Protein AF-A0A0C2MYJ9-F1 (afdb_monomer_lite)

Structure (mmCIF, N/CA/C/O backbone):
data_AF-A0A0C2MYJ9-F1
#
_entry.id   AF-A0A0C2MYJ9-F1
#
loop_
_atom_site.group_PDB
_atom_site.id
_atom_site.type_symbol
_atom_site.label_atom_id
_atom_site.label_alt_id
_atom_site.label_comp_id
_atom_site.label_asym_id
_atom_site.label_entity_id
_atom_site.label_seq_id
_atom_site.pdbx_PDB_ins_code
_atom_site.Cartn_x
_atom_site.Cartn_y
_atom_site.Cartn_z
_atom_site.occupancy
_atom_site.B_iso_or_equiv
_atom_site.auth_seq_id
_atom_site.auth_comp_id
_atom_site.auth_asym_id
_atom_site.auth_atom_id
_atom_site.pdbx_PDB_model_num
ATOM 1 N N . MET A 1 1 ? -8.156 11.433 -9.210 1.00 85.62 1 MET A N 1
ATOM 2 C CA . MET A 1 1 ? -8.409 10.203 -9.993 1.00 85.62 1 MET A CA 1
ATOM 3 C C . MET A 1 1 ? -7.765 9.042 -9.249 1.00 85.62 1 MET A C 1
ATOM 5 O O . MET A 1 1 ? -6.738 9.281 -8.629 1.00 85.62 1 MET A O 1
ATOM 9 N N . PHE A 1 2 ? -8.357 7.845 -9.262 1.00 91.56 2 PHE A N 1
ATOM 10 C CA . PHE A 1 2 ? -7.813 6.674 -8.562 1.00 91.56 2 PHE A CA 1
ATOM 11 C C . PHE A 1 2 ? -7.273 5.643 -9.556 1.00 91.56 2 PHE A C 1
ATOM 13 O O . PHE A 1 2 ? -7.984 5.262 -10.485 1.00 91.56 2 PHE A O 1
ATOM 20 N N . HIS A 1 3 ? -6.051 5.157 -9.329 1.00 94.00 3 HIS A N 1
ATOM 21 C CA . HIS A 1 3 ? -5.527 3.968 -9.999 1.00 94.00 3 HIS A CA 1
ATOM 22 C C . HIS A 1 3 ? -5.928 2.727 -9.196 1.00 94.00 3 HIS A C 1
ATOM 24 O O . HIS A 1 3 ? -5.316 2.397 -8.182 1.00 94.00 3 HIS A O 1
ATOM 30 N N . VAL A 1 4 ? -6.989 2.046 -9.627 1.00 93.75 4 VAL A N 1
ATOM 31 C CA . VAL A 1 4 ? -7.497 0.852 -8.939 1.00 93.75 4 VAL A CA 1
ATOM 32 C C . VAL A 1 4 ? -6.817 -0.386 -9.515 1.00 93.75 4 VAL A C 1
ATOM 34 O O . VAL A 1 4 ? -7.062 -0.752 -10.661 1.00 93.75 4 VAL A O 1
ATOM 37 N N . SER A 1 5 ? -5.966 -1.039 -8.722 1.00 91.56 5 SER A N 1
ATOM 38 C CA . SER A 1 5 ? -5.128 -2.166 -9.162 1.00 91.56 5 SER A CA 1
ATOM 39 C C . SER A 1 5 ? -5.903 -3.310 -9.819 1.00 91.56 5 SER A C 1
ATOM 41 O O . SER A 1 5 ? -5.427 -3.880 -10.799 1.00 91.56 5 SER A O 1
ATOM 43 N N . THR A 1 6 ? -7.097 -3.620 -9.313 1.00 91.81 6 THR A N 1
ATOM 44 C CA . THR A 1 6 ? -7.974 -4.688 -9.819 1.00 91.81 6 THR A CA 1
ATOM 45 C C . THR A 1 6 ? -8.669 -4.336 -11.132 1.00 91.81 6 THR A C 1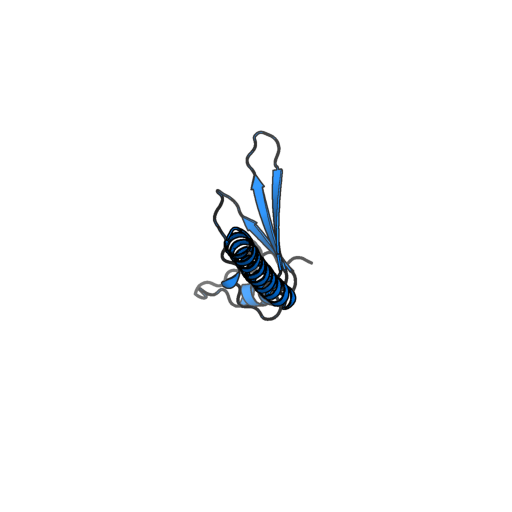
ATOM 47 O O . THR A 1 6 ? -9.073 -5.242 -11.854 1.00 91.81 6 THR A O 1
ATOM 50 N N . LEU A 1 7 ? -8.780 -3.046 -11.465 1.00 92.69 7 LEU A N 1
ATOM 51 C CA . LEU A 1 7 ? -9.363 -2.567 -12.722 1.00 92.69 7 LEU A CA 1
ATOM 52 C C . LEU A 1 7 ? -8.308 -2.330 -13.809 1.00 92.69 7 LEU A C 1
ATOM 54 O O . LEU A 1 7 ? -8.657 -2.127 -14.970 1.00 92.69 7 LEU A O 1
ATOM 58 N N . LEU A 1 8 ? -7.020 -2.343 -13.453 1.00 90.31 8 LEU A N 1
ATOM 59 C CA . LEU A 1 8 ? -5.942 -2.249 -14.431 1.00 90.31 8 LEU A CA 1
ATOM 60 C C . LEU A 1 8 ? -5.795 -3.581 -15.189 1.00 90.31 8 LEU A C 1
ATOM 62 O O . LEU A 1 8 ? -5.962 -4.644 -14.585 1.00 90.31 8 LEU A O 1
ATOM 66 N N . PRO A 1 9 ? -5.429 -3.565 -16.482 1.00 91.19 9 PRO A N 1
ATOM 67 C CA . PRO A 1 9 ? -5.238 -4.785 -17.264 1.00 91.19 9 PRO A CA 1
ATOM 68 C C . PRO A 1 9 ? -4.264 -5.759 -16.593 1.00 91.19 9 PRO A C 1
ATOM 70 O O . PRO A 1 9 ? -3.262 -5.334 -16.011 1.00 91.19 9 PRO A O 1
ATOM 73 N N . TYR A 1 10 ? -4.590 -7.052 -16.627 1.00 92.00 10 TYR A N 1
ATOM 74 C CA . TYR A 1 10 ? -3.684 -8.121 -16.205 1.00 92.00 10 TYR A CA 1
ATOM 75 C C . TYR A 1 10 ? -2.871 -8.582 -17.410 1.00 92.00 10 TYR A C 1
ATOM 77 O O . TYR A 1 10 ? -3.440 -8.845 -18.466 1.00 92.00 10 TYR A O 1
ATOM 85 N N . GLU A 1 11 ? -1.557 -8.683 -17.250 1.00 91.44 11 GLU A N 1
ATOM 86 C CA . GLU A 1 11 ? -0.668 -9.180 -18.301 1.00 91.44 11 GLU A CA 1
ATOM 87 C C . GLU A 1 11 ? -0.235 -10.616 -17.977 1.00 91.44 11 GLU A C 1
ATOM 89 O O . GLU A 1 11 ? 0.533 -10.850 -17.038 1.00 91.44 11 GLU A O 1
ATOM 94 N N . GLU A 1 12 ? -0.748 -11.589 -18.731 1.00 88.81 12 GLU A N 1
ATOM 95 C CA . GLU A 1 12 ? -0.337 -12.991 -18.613 1.00 88.81 12 GLU A CA 1
ATOM 96 C C . GLU A 1 12 ? 1.145 -13.143 -19.001 1.00 88.81 12 GLU A C 1
ATOM 98 O O . GLU A 1 12 ? 1.607 -12.573 -19.985 1.00 88.81 12 GLU A O 1
ATOM 103 N N . GLY A 1 13 ? 1.922 -13.875 -18.197 1.00 87.19 13 GLY A N 1
ATOM 104 C CA . GLY A 1 13 ? 3.374 -14.020 -18.392 1.00 87.19 13 GLY A CA 1
ATOM 105 C C . GLY A 1 13 ? 4.234 -12.919 -17.753 1.00 87.19 13 GLY A C 1
ATOM 106 O O . GLY A 1 13 ? 5.458 -13.029 -17.750 1.00 87.19 13 GLY A O 1
ATOM 107 N N . SER A 1 14 ? 3.618 -11.901 -17.141 1.00 87.56 14 SER A N 1
ATOM 108 C CA . SER A 1 14 ? 4.301 -10.825 -16.408 1.00 87.56 14 SER A CA 1
ATOM 109 C C . SER A 1 14 ? 4.084 -10.994 -14.896 1.00 87.56 14 SER A C 1
ATOM 111 O O . SER A 1 14 ? 3.189 -10.368 -14.323 1.00 87.56 14 SER A O 1
ATOM 113 N N . PRO A 1 15 ? 4.870 -11.834 -14.189 1.00 86.12 15 PRO A N 1
ATOM 114 C CA . PRO A 1 15 ? 4.655 -12.092 -12.758 1.00 86.12 15 PRO A CA 1
ATOM 115 C C . PRO A 1 15 ? 4.750 -10.816 -11.907 1.00 86.12 15 PRO A C 1
ATOM 117 O O . PRO A 1 15 ? 4.079 -10.682 -10.890 1.00 86.12 15 PRO A O 1
ATOM 120 N N . VAL A 1 16 ? 5.551 -9.848 -12.354 1.00 84.56 16 VAL A N 1
ATOM 121 C CA . VAL A 1 16 ? 5.764 -8.560 -11.682 1.00 84.56 16 VAL A CA 1
ATOM 122 C C . VAL A 1 16 ? 4.735 -7.482 -12.055 1.00 84.56 16 VAL A C 1
ATOM 124 O O . VAL A 1 16 ? 4.757 -6.411 -11.449 1.00 84.56 16 VAL A O 1
ATOM 127 N N . GLN A 1 17 ? 3.849 -7.735 -13.031 1.00 89.75 17 GLN A N 1
ATOM 128 C CA . GLN A 1 17 ? 2.781 -6.822 -13.476 1.00 89.75 17 GLN A CA 1
ATOM 129 C C . GLN A 1 17 ? 3.270 -5.374 -13.677 1.00 89.75 17 GLN A C 1
ATOM 131 O O . GLN A 1 17 ? 2.734 -4.422 -13.096 1.00 89.75 17 GLN A O 1
ATOM 136 N N . VAL A 1 18 ? 4.318 -5.199 -14.494 1.00 87.31 18 VAL A N 1
ATOM 137 C CA . VAL A 1 18 ? 5.044 -3.920 -14.642 1.00 87.31 18 VAL A CA 1
ATOM 138 C C . VAL A 1 18 ? 4.116 -2.765 -15.012 1.00 87.31 18 VAL A C 1
ATOM 140 O O . VAL A 1 18 ? 4.258 -1.678 -14.455 1.00 87.31 18 VAL A O 1
ATOM 143 N N . ALA A 1 19 ? 3.139 -2.986 -15.897 1.00 85.88 19 ALA A N 1
ATOM 144 C CA . ALA A 1 19 ? 2.178 -1.956 -16.289 1.00 85.88 19 ALA A CA 1
ATOM 145 C C . ALA A 1 19 ? 1.367 -1.440 -15.088 1.00 85.88 19 ALA A C 1
ATOM 147 O O . ALA A 1 19 ? 1.298 -0.233 -14.855 1.00 85.88 19 ALA A O 1
ATOM 148 N N . ARG A 1 20 ? 0.835 -2.343 -14.252 1.00 91.19 20 ARG A N 1
ATOM 149 C CA . ARG A 1 20 ? 0.099 -1.975 -13.030 1.00 91.19 20 ARG A CA 1
ATOM 150 C C . ARG A 1 20 ? 0.993 -1.239 -12.040 1.00 91.19 20 ARG A C 1
ATOM 152 O O . ARG A 1 20 ? 0.617 -0.186 -11.524 1.00 91.19 20 ARG A O 1
ATOM 159 N N . LYS A 1 21 ? 2.204 -1.766 -11.827 1.00 88.88 21 LYS A N 1
ATOM 160 C CA . LYS A 1 21 ? 3.203 -1.156 -10.946 1.00 88.88 21 LYS A CA 1
ATOM 161 C C . LYS A 1 21 ? 3.634 0.224 -11.442 1.00 88.88 21 LYS A C 1
ATOM 163 O O . LYS A 1 21 ? 3.879 1.095 -10.621 1.00 88.88 21 LYS A O 1
ATOM 168 N N . ARG A 1 22 ? 3.687 0.462 -12.754 1.00 89.38 22 ARG A N 1
ATOM 169 C CA . ARG A 1 22 ? 4.018 1.774 -13.329 1.00 89.38 22 ARG A CA 1
ATOM 170 C C . ARG A 1 22 ? 2.958 2.825 -13.011 1.00 89.38 22 ARG A C 1
ATOM 172 O O . ARG A 1 22 ? 3.319 3.969 -12.765 1.00 89.38 22 ARG A O 1
ATOM 179 N N . HIS A 1 23 ? 1.678 2.465 -13.023 1.00 88.75 23 HIS A N 1
ATOM 180 C CA . HIS A 1 23 ? 0.616 3.408 -12.669 1.00 88.75 23 HIS A CA 1
ATOM 181 C C . HIS A 1 23 ? 0.608 3.689 -11.162 1.00 88.75 23 HIS A C 1
ATOM 183 O O . HIS A 1 23 ? 0.816 4.823 -10.754 1.00 88.75 23 HIS A O 1
ATOM 189 N N . ILE A 1 24 ? 0.477 2.645 -10.341 1.00 91.31 24 ILE A N 1
ATOM 190 C CA . ILE A 1 24 ? 0.333 2.776 -8.879 1.00 91.31 24 ILE A CA 1
ATOM 191 C C . ILE A 1 24 ? 1.640 3.225 -8.220 1.00 91.31 24 ILE A C 1
ATOM 193 O O . ILE A 1 24 ? 1.654 4.042 -7.307 1.00 91.31 24 ILE A O 1
ATOM 197 N N . GLY A 1 25 ? 2.767 2.695 -8.687 1.00 87.88 25 GLY A N 1
ATOM 198 C CA . GLY A 1 25 ? 4.085 3.012 -8.153 1.00 87.88 25 GLY A CA 1
ATOM 199 C C . GLY A 1 25 ? 4.512 4.448 -8.429 1.00 87.88 25 GLY A C 1
ATOM 200 O O . GLY A 1 25 ? 5.426 4.915 -7.768 1.00 87.88 25 GLY A O 1
ATOM 201 N N . ASN A 1 26 ? 3.874 5.167 -9.350 1.00 90.69 26 ASN A N 1
ATOM 202 C CA . ASN A 1 26 ? 4.140 6.591 -9.561 1.00 90.69 26 ASN A CA 1
ATOM 203 C C . ASN A 1 26 ? 3.206 7.502 -8.748 1.00 90.69 26 ASN A C 1
ATOM 205 O O . ASN A 1 26 ? 3.349 8.722 -8.816 1.00 90.69 26 ASN A O 1
ATOM 209 N N . ASP A 1 27 ? 2.290 6.937 -7.959 1.00 91.25 27 ASP A N 1
ATOM 210 C CA . ASP A 1 27 ? 1.436 7.711 -7.065 1.00 91.25 27 ASP A CA 1
ATOM 211 C C . ASP A 1 27 ? 2.182 8.098 -5.783 1.00 91.25 27 ASP A C 1
ATOM 213 O O . ASP A 1 27 ? 2.955 7.321 -5.226 1.00 91.25 27 ASP A O 1
ATOM 217 N N . THR A 1 28 ? 1.912 9.297 -5.263 1.00 90.81 28 THR A N 1
ATOM 218 C CA . THR A 1 28 ? 2.477 9.753 -3.979 1.00 90.81 28 THR A CA 1
ATOM 219 C C . THR A 1 28 ? 1.773 9.121 -2.778 1.00 90.81 28 THR A C 1
ATOM 221 O O . THR A 1 28 ? 2.401 8.853 -1.747 1.00 90.81 28 THR A O 1
ATOM 224 N N . VAL A 1 29 ? 0.462 8.896 -2.908 1.00 91.62 29 VAL A N 1
ATOM 225 C CA . VAL A 1 29 ? -0.412 8.340 -1.872 1.00 91.62 29 VAL A CA 1
ATOM 226 C C . VAL A 1 29 ? -1.034 7.056 -2.399 1.00 91.62 29 VAL A C 1
ATOM 228 O O . VAL A 1 29 ? -1.639 7.057 -3.468 1.00 91.62 29 VAL A O 1
ATOM 231 N N . THR A 1 30 ? -0.919 5.969 -1.645 1.00 92.88 30 THR A N 1
ATOM 232 C CA . THR A 1 30 ? -1.489 4.669 -2.007 1.00 92.88 30 THR A CA 1
ATOM 233 C C . THR A 1 30 ? -2.399 4.170 -0.893 1.00 92.88 30 THR A C 1
ATOM 235 O O . THR A 1 30 ? -2.019 4.158 0.276 1.00 92.88 30 THR A O 1
ATOM 238 N N . ILE A 1 31 ? -3.612 3.755 -1.252 1.00 93.69 31 ILE A N 1
ATOM 239 C CA . ILE A 1 31 ? -4.558 3.134 -0.323 1.00 93.69 31 ILE A CA 1
ATOM 240 C C . ILE A 1 31 ? -4.455 1.622 -0.499 1.00 93.69 31 ILE A C 1
ATOM 242 O O . ILE A 1 31 ? -4.546 1.122 -1.619 1.00 93.69 31 ILE A O 1
ATOM 246 N N . ILE A 1 32 ? -4.266 0.903 0.602 1.00 92.38 32 ILE A N 1
ATOM 247 C CA . ILE A 1 32 ? -4.227 -0.556 0.621 1.00 92.38 32 ILE A CA 1
ATOM 248 C C . ILE A 1 32 ? -5.463 -1.036 1.368 1.00 92.38 32 ILE A C 1
ATOM 250 O O . ILE A 1 32 ? -5.622 -0.758 2.555 1.00 92.38 32 ILE A O 1
ATOM 254 N N . PHE A 1 33 ? -6.331 -1.754 0.663 1.00 93.56 33 PHE A N 1
ATOM 255 C CA . PHE A 1 33 ? -7.517 -2.362 1.246 1.00 93.56 33 PHE A CA 1
ATOM 256 C C . PHE A 1 33 ? -7.216 -3.810 1.637 1.00 93.56 33 PHE A C 1
ATOM 258 O O . PHE A 1 33 ? -6.806 -4.600 0.789 1.00 93.56 33 PHE A O 1
ATOM 265 N N . GLN A 1 34 ? -7.387 -4.140 2.917 1.00 90.44 34 GLN A N 1
ATOM 266 C CA . GLN A 1 34 ? -7.172 -5.486 3.443 1.00 90.44 34 GLN A CA 1
ATOM 267 C C . GLN A 1 34 ? -8.519 -6.140 3.761 1.00 90.44 34 GLN A C 1
ATOM 269 O O . GLN A 1 34 ? -9.232 -5.711 4.673 1.00 90.44 34 GLN A O 1
ATOM 274 N N . GLU A 1 35 ? -8.835 -7.195 3.015 1.00 85.31 35 GLU A N 1
ATOM 275 C CA . GLU A 1 35 ? -9.947 -8.103 3.291 1.00 85.31 35 GLU A CA 1
ATOM 276 C C . GLU A 1 35 ? -9.411 -9.307 4.074 1.00 85.31 35 GLU A C 1
ATOM 278 O O . GLU A 1 35 ? -8.491 -9.979 3.613 1.00 85.31 35 GLU A O 1
ATOM 283 N N . GLY A 1 36 ? -9.956 -9.568 5.266 1.00 81.06 36 GLY A N 1
ATOM 284 C CA . GLY A 1 36 ? -9.583 -10.725 6.089 1.00 81.06 36 GLY A CA 1
ATOM 285 C C . GLY A 1 36 ? -8.959 -10.386 7.454 1.00 81.06 36 GLY A C 1
ATOM 286 O O . GLY A 1 36 ? -9.028 -9.237 7.905 1.00 81.06 36 GLY A O 1
ATOM 287 N N . PRO A 1 37 ? -8.397 -11.394 8.154 1.00 74.75 37 PRO A N 1
ATOM 288 C CA . PRO A 1 37 ? -7.848 -11.238 9.501 1.00 74.75 37 PRO A CA 1
ATOM 289 C C . PRO A 1 37 ? -6.639 -10.291 9.536 1.00 74.75 37 PRO A C 1
ATOM 291 O O . PRO A 1 37 ? -6.036 -9.972 8.511 1.00 74.75 37 PRO A O 1
ATOM 294 N N . PHE A 1 38 ? -6.282 -9.827 10.740 1.00 76.88 38 PHE A N 1
ATOM 295 C CA . PHE A 1 38 ? -5.131 -8.945 10.945 1.00 76.88 38 PHE A CA 1
ATOM 296 C C . PHE A 1 38 ? -3.837 -9.640 10.504 1.00 76.88 38 PHE A C 1
ATOM 298 O O . PHE A 1 38 ? -3.231 -10.392 11.263 1.00 76.88 38 PHE A O 1
ATOM 305 N N . GLU A 1 39 ? -3.383 -9.337 9.294 1.00 80.00 39 GLU A N 1
ATOM 306 C CA . GLU A 1 39 ? -2.032 -9.653 8.839 1.00 80.00 39 GLU A CA 1
ATOM 307 C C . GLU A 1 39 ? -1.222 -8.368 8.710 1.00 80.00 39 GLU A C 1
ATOM 309 O O . GLU A 1 39 ? -1.710 -7.349 8.208 1.00 80.00 39 GLU A O 1
ATOM 314 N N . LYS A 1 40 ? 0.023 -8.407 9.193 1.00 77.62 40 LYS A N 1
ATOM 315 C CA . LYS A 1 40 ? 0.950 -7.285 9.052 1.00 77.62 40 LYS A CA 1
ATOM 316 C C . LYS A 1 40 ? 1.380 -7.197 7.595 1.00 77.62 40 LYS A C 1
ATOM 318 O O . LYS A 1 40 ? 2.078 -8.076 7.102 1.00 77.62 40 LYS A O 1
ATOM 323 N N . ILE A 1 41 ? 0.993 -6.115 6.933 1.00 81.62 41 ILE A N 1
ATOM 324 C CA . ILE A 1 41 ? 1.478 -5.807 5.592 1.00 81.62 41 ILE A CA 1
ATOM 325 C C . ILE A 1 41 ? 2.858 -5.171 5.717 1.00 81.62 41 ILE A C 1
ATOM 327 O O . ILE A 1 41 ? 3.023 -4.131 6.360 1.00 81.62 41 ILE A O 1
ATOM 331 N N . ASP A 1 42 ? 3.849 -5.805 5.098 1.00 83.19 42 ASP A N 1
ATOM 332 C CA . ASP A 1 42 ? 5.185 -5.242 4.988 1.00 83.19 42 ASP A CA 1
ATOM 333 C C . ASP A 1 42 ? 5.221 -4.196 3.870 1.00 83.19 42 ASP A C 1
ATOM 335 O O . ASP A 1 42 ? 5.326 -4.505 2.679 1.00 83.19 42 ASP A O 1
ATOM 339 N N . VAL A 1 43 ? 5.130 -2.929 4.270 1.00 81.06 43 VAL A N 1
ATOM 340 C CA . VAL A 1 43 ? 5.135 -1.797 3.338 1.00 81.06 43 VAL A CA 1
ATOM 341 C C . VAL A 1 43 ? 6.522 -1.570 2.717 1.00 81.06 43 VAL A C 1
ATOM 343 O O . VAL A 1 43 ? 6.630 -0.910 1.687 1.00 81.06 43 VAL A O 1
ATOM 346 N N . SER A 1 44 ? 7.590 -2.164 3.264 1.00 78.50 44 SER A N 1
ATOM 347 C CA . SER A 1 44 ? 8.934 -2.054 2.678 1.00 78.50 44 SER A CA 1
ATOM 348 C C . SER A 1 44 ? 9.056 -2.753 1.317 1.00 78.50 44 SER A C 1
ATOM 350 O O . SER A 1 44 ? 9.895 -2.378 0.497 1.00 78.50 44 SER A O 1
ATOM 352 N N . SER A 1 45 ? 8.162 -3.706 1.030 1.00 79.12 45 SER A N 1
ATOM 353 C CA . SER A 1 45 ? 8.073 -4.389 -0.266 1.00 79.12 45 SER A CA 1
ATOM 354 C C . SER A 1 45 ? 7.660 -3.463 -1.425 1.00 79.12 45 SER A C 1
ATOM 356 O O . SER A 1 45 ? 7.941 -3.755 -2.595 1.00 79.12 45 SER A O 1
ATOM 358 N N . PHE A 1 46 ? 7.046 -2.311 -1.129 1.00 81.31 46 PHE A N 1
ATOM 359 C CA . PHE A 1 46 ? 6.662 -1.308 -2.120 1.00 81.31 46 PHE A CA 1
ATOM 360 C C . PHE A 1 46 ? 7.857 -0.417 -2.471 1.00 81.31 46 PHE A C 1
ATOM 362 O O . PHE A 1 46 ? 8.004 0.710 -2.003 1.00 81.31 46 PHE A O 1
ATOM 369 N N . VAL A 1 47 ? 8.732 -0.938 -3.331 1.00 75.56 47 VAL A N 1
ATOM 370 C CA . VAL A 1 47 ? 9.892 -0.191 -3.830 1.00 75.56 47 VAL A CA 1
ATOM 371 C C . VAL A 1 47 ? 9.437 0.815 -4.892 1.00 75.56 47 VAL A C 1
ATOM 373 O O . VAL A 1 47 ? 9.268 0.459 -6.064 1.00 75.56 47 VAL A O 1
ATOM 376 N N . SER A 1 48 ? 9.237 2.067 -4.474 1.00 81.88 48 SER A N 1
ATOM 377 C CA . SER A 1 48 ? 8.983 3.217 -5.346 1.00 81.88 48 SER A CA 1
ATOM 378 C C . SER A 1 48 ? 9.635 4.500 -4.814 1.00 81.88 48 SER A C 1
ATOM 380 O O . SER A 1 48 ? 9.615 4.791 -3.620 1.00 81.88 48 SER A O 1
ATOM 382 N N . ASN A 1 49 ? 10.161 5.320 -5.730 1.00 80.56 49 ASN A N 1
ATOM 383 C CA . ASN A 1 49 ? 10.667 6.656 -5.412 1.00 80.56 49 ASN A CA 1
ATOM 384 C C . ASN A 1 49 ? 9.552 7.686 -5.169 1.00 80.56 49 ASN A C 1
ATOM 386 O O . ASN A 1 49 ? 9.803 8.692 -4.501 1.00 80.56 49 ASN A O 1
ATOM 390 N N . PHE A 1 50 ? 8.345 7.443 -5.685 1.00 84.56 50 PHE A N 1
ATOM 391 C CA . PHE A 1 50 ? 7.221 8.380 -5.637 1.00 84.56 50 PHE A CA 1
ATOM 392 C C . PHE A 1 50 ? 6.275 8.104 -4.471 1.00 84.56 50 PHE A C 1
ATOM 394 O O . PHE A 1 50 ? 5.824 9.056 -3.841 1.00 84.56 50 PHE A O 1
ATOM 401 N N . GLN A 1 51 ? 6.046 6.837 -4.116 1.00 87.06 51 GLN A N 1
ATOM 402 C CA . GLN A 1 51 ? 5.154 6.480 -3.012 1.00 87.06 51 GLN A CA 1
ATOM 403 C C . GLN A 1 51 ? 5.746 6.939 -1.674 1.00 87.06 51 GLN A C 1
ATOM 405 O O . GLN A 1 51 ? 6.839 6.526 -1.283 1.00 87.06 51 GLN A O 1
ATOM 410 N N . LYS A 1 52 ? 5.031 7.827 -0.973 1.00 87.50 52 LYS A N 1
ATOM 411 C CA . LYS A 1 52 ? 5.438 8.365 0.339 1.00 87.50 52 LYS A CA 1
ATOM 412 C C . LYS A 1 52 ? 4.434 8.077 1.438 1.00 87.50 52 LYS A C 1
ATOM 414 O O . LYS A 1 52 ? 4.834 7.961 2.593 1.00 87.50 52 LYS A O 1
ATOM 419 N N . VAL A 1 53 ? 3.152 7.985 1.100 1.00 90.19 53 VAL A N 1
ATOM 420 C CA . VAL A 1 53 ? 2.078 7.792 2.075 1.00 90.19 53 VAL A CA 1
ATOM 421 C C . VAL A 1 53 ? 1.295 6.544 1.720 1.00 90.19 53 VAL A C 1
ATOM 423 O O . VAL A 1 53 ? 0.811 6.409 0.599 1.00 90.19 53 VAL A O 1
ATOM 426 N N . PHE A 1 54 ? 1.133 5.667 2.700 1.00 91.50 54 PHE A N 1
ATOM 427 C CA . PHE A 1 54 ? 0.292 4.489 2.606 1.00 91.50 54 PHE A CA 1
ATOM 428 C C . PHE A 1 54 ? -0.847 4.616 3.607 1.00 91.50 54 PHE A C 1
ATOM 430 O O . PHE A 1 54 ? -0.622 4.883 4.786 1.00 91.50 54 PHE A O 1
ATOM 437 N N . ILE A 1 55 ? -2.072 4.439 3.130 1.00 92.69 55 ILE A N 1
ATOM 438 C CA . ILE A 1 55 ? -3.269 4.405 3.964 1.00 92.69 55 ILE A CA 1
ATOM 439 C C . ILE A 1 55 ? -3.772 2.970 3.931 1.00 92.69 55 ILE A C 1
ATOM 441 O O . ILE A 1 55 ? -4.338 2.524 2.936 1.00 92.69 55 ILE A O 1
ATOM 445 N N . LEU A 1 56 ? -3.531 2.236 5.008 1.00 91.94 56 LEU A N 1
ATOM 446 C CA . LEU A 1 56 ? -4.106 0.917 5.198 1.00 91.94 56 LEU A CA 1
ATOM 447 C C . LEU A 1 56 ? -5.556 1.093 5.635 1.00 91.94 56 LEU A C 1
ATOM 449 O O . LEU A 1 56 ? -5.798 1.791 6.612 1.00 91.94 56 LEU A O 1
ATOM 453 N N . VAL A 1 57 ? -6.499 0.468 4.941 1.00 92.94 57 VAL A N 1
ATOM 454 C CA . VAL A 1 57 ? -7.914 0.431 5.317 1.00 92.94 57 VAL A CA 1
ATOM 455 C C . VAL A 1 57 ? -8.322 -1.024 5.461 1.00 92.94 57 VAL A C 1
ATOM 457 O O . VAL A 1 57 ? -8.118 -1.832 4.555 1.00 92.94 57 VAL A O 1
ATOM 460 N N . ARG A 1 58 ? -8.910 -1.358 6.602 1.00 90.25 58 ARG A N 1
ATOM 461 C CA . ARG A 1 58 ? -9.401 -2.693 6.916 1.00 90.25 58 ARG A CA 1
ATOM 462 C C . ARG A 1 58 ? -10.887 -2.638 7.196 1.00 90.25 58 ARG A C 1
ATOM 464 O O . ARG A 1 58 ? -11.343 -1.775 7.938 1.00 90.25 58 ARG A O 1
ATOM 471 N N . LYS A 1 59 ? -11.617 -3.618 6.677 1.00 89.44 59 LYS A N 1
ATOM 472 C CA . LYS A 1 59 ? -12.989 -3.894 7.096 1.00 89.44 59 LYS A CA 1
ATOM 473 C C . LYS A 1 59 ? -12.994 -4.673 8.416 1.00 89.44 59 LYS A C 1
ATOM 475 O O . LYS A 1 59 ? -12.384 -5.733 8.508 1.00 89.44 59 LYS A O 1
ATOM 480 N N . VAL A 1 60 ? -13.687 -4.155 9.424 1.00 87.00 60 VAL A N 1
ATOM 481 C CA . VAL A 1 60 ? -13.925 -4.850 10.694 1.00 87.00 60 VAL A CA 1
ATOM 482 C C . VAL A 1 60 ? -15.306 -5.490 10.641 1.00 87.00 60 VAL A C 1
ATOM 484 O O . VAL A 1 60 ? -16.324 -4.795 10.559 1.00 87.00 60 VAL A O 1
ATOM 487 N N . ASP A 1 61 ? -15.344 -6.820 10.691 1.00 81.19 61 ASP A N 1
ATOM 488 C CA . ASP A 1 61 ? -16.587 -7.586 10.718 1.00 81.19 61 ASP A CA 1
ATOM 489 C C . ASP A 1 61 ? -17.167 -7.581 12.142 1.00 81.19 61 ASP A C 1
ATOM 491 O O . ASP A 1 61 ? -16.900 -8.468 12.947 1.00 81.19 61 ASP A O 1
ATOM 495 N N . ASN A 1 62 ? -17.949 -6.545 12.470 1.00 79.06 62 ASN A N 1
ATOM 496 C CA . ASN A 1 62 ? -18.567 -6.361 13.790 1.00 79.06 62 ASN A CA 1
ATOM 497 C C . ASN A 1 62 ? -20.109 -6.373 13.721 1.00 79.06 62 ASN A C 1
ATOM 499 O O . ASN A 1 62 ? -20.794 -5.467 14.202 1.00 79.06 62 ASN A O 1
ATOM 503 N N . GLY A 1 63 ? -20.665 -7.402 13.074 1.00 79.56 63 GLY A N 1
ATOM 504 C CA . GLY A 1 63 ? -22.111 -7.611 12.948 1.00 79.56 63 GLY A CA 1
ATOM 505 C C . GLY A 1 63 ? -22.747 -6.890 11.743 1.00 79.56 63 GLY A C 1
ATOM 506 O O . GLY A 1 63 ? -22.135 -6.830 10.680 1.00 79.56 63 GLY A O 1
ATOM 507 N N . PRO A 1 64 ? -23.989 -6.368 11.852 1.00 84.06 64 PRO A N 1
ATOM 508 C CA . PRO A 1 64 ? -24.752 -5.857 10.703 1.00 84.06 64 PRO A CA 1
ATOM 509 C C . PRO A 1 64 ? -24.247 -4.511 10.162 1.00 84.06 64 PRO A C 1
ATOM 511 O O . PRO A 1 64 ? -24.653 -4.090 9.080 1.00 84.06 64 PRO A O 1
ATOM 514 N N . LYS A 1 65 ? -23.392 -3.809 10.914 1.00 83.38 65 LYS A N 1
ATOM 515 C CA . LYS A 1 65 ? -22.781 -2.546 10.494 1.00 83.38 65 LYS A CA 1
ATOM 516 C C . LYS A 1 65 ? -21.357 -2.797 10.021 1.00 83.38 65 LYS A C 1
ATOM 518 O O . LYS A 1 65 ? -20.582 -3.469 10.695 1.00 83.38 65 LYS A O 1
ATOM 523 N N . VAL A 1 66 ? -21.018 -2.208 8.879 1.00 86.62 66 VAL A N 1
ATOM 524 C CA . VAL A 1 66 ? -19.664 -2.260 8.328 1.00 86.62 66 VAL A CA 1
ATOM 525 C C . VAL A 1 66 ? -18.840 -1.145 8.956 1.00 86.62 66 VAL A C 1
ATOM 527 O O . VAL A 1 66 ? -19.176 0.031 8.813 1.00 86.62 66 VAL A O 1
ATOM 530 N N . PHE A 1 67 ? -17.764 -1.516 9.643 1.00 88.94 67 PHE A N 1
ATOM 531 C CA . PHE A 1 67 ? -16.793 -0.575 10.186 1.00 88.94 67 PHE A CA 1
ATOM 532 C C . PHE A 1 67 ? -15.486 -0.683 9.414 1.00 88.94 67 PHE A C 1
ATOM 534 O O . PHE A 1 67 ? -15.120 -1.764 8.950 1.00 88.94 67 PHE A O 1
ATOM 541 N N . TYR A 1 68 ? -14.785 0.441 9.294 1.00 91.00 68 TYR A N 1
ATOM 542 C CA . TYR A 1 68 ? -13.458 0.482 8.703 1.00 91.00 68 TYR A CA 1
ATOM 543 C C . TYR A 1 68 ? -12.461 1.049 9.703 1.00 91.00 68 TYR A C 1
ATOM 545 O O . TYR A 1 68 ? -12.647 2.148 10.223 1.00 91.00 68 TYR A O 1
ATOM 553 N N . GLU A 1 69 ? -11.397 0.299 9.949 1.00 89.75 69 GLU A N 1
ATOM 554 C CA . GLU A 1 69 ? -10.209 0.780 10.644 1.00 89.75 69 GLU A CA 1
ATOM 555 C C . GLU A 1 69 ? -9.192 1.246 9.613 1.00 89.75 69 GLU A C 1
ATOM 557 O O . GLU A 1 69 ? -9.072 0.648 8.541 1.00 89.75 69 GLU A O 1
ATOM 562 N N . TYR A 1 70 ? -8.439 2.296 9.930 1.00 90.38 70 TYR A N 1
ATOM 563 C CA . TYR A 1 70 ? -7.381 2.762 9.050 1.00 90.38 70 TYR A CA 1
ATOM 564 C C . TYR A 1 70 ? -6.093 3.080 9.801 1.00 90.38 70 TYR A C 1
ATOM 566 O O . TYR A 1 70 ? -6.107 3.529 10.945 1.00 90.38 70 TYR A O 1
ATOM 574 N N . PHE A 1 71 ? -4.968 2.872 9.122 1.00 89.81 71 PHE A N 1
ATOM 575 C CA . PHE A 1 71 ? -3.631 3.185 9.612 1.00 89.81 71 PHE A CA 1
ATOM 576 C C . PHE A 1 71 ? -2.889 3.973 8.541 1.00 89.81 71 PHE A C 1
ATOM 578 O O . PHE A 1 71 ? -2.895 3.598 7.370 1.00 89.81 71 PHE A O 1
ATOM 585 N N . ILE A 1 72 ? -2.243 5.068 8.934 1.00 88.81 72 ILE A N 1
ATOM 586 C CA . ILE A 1 72 ? -1.472 5.907 8.015 1.00 88.81 72 ILE A CA 1
ATOM 587 C C . ILE A 1 72 ? 0.009 5.664 8.275 1.00 88.81 72 ILE A C 1
ATOM 589 O O . ILE A 1 72 ? 0.492 5.832 9.393 1.00 88.81 72 ILE A O 1
ATOM 593 N N . LEU A 1 73 ? 0.728 5.282 7.226 1.00 87.00 73 LEU A N 1
ATOM 594 C CA . LEU A 1 73 ? 2.161 5.030 7.242 1.00 87.00 73 LEU A CA 1
ATOM 595 C C . LEU A 1 73 ? 2.839 6.025 6.304 1.00 87.00 73 LEU A C 1
ATOM 597 O O . LEU A 1 73 ? 2.459 6.167 5.143 1.00 87.00 73 LEU A O 1
ATOM 601 N N . ASN A 1 74 ? 3.844 6.732 6.812 1.00 82.00 74 ASN A N 1
ATOM 602 C CA . ASN A 1 74 ? 4.611 7.703 6.041 1.00 82.00 74 ASN A CA 1
ATOM 603 C C . ASN A 1 74 ? 6.054 7.202 5.897 1.00 82.00 74 ASN A C 1
ATOM 605 O O . ASN A 1 74 ? 6.747 7.031 6.895 1.00 82.00 74 ASN A O 1
ATOM 609 N N . LEU A 1 75 ? 6.497 6.971 4.660 1.00 71.75 75 LEU A N 1
ATOM 610 C CA . LEU A 1 75 ? 7.872 6.583 4.312 1.00 71.75 75 LEU A CA 1
ATOM 611 C C . LEU A 1 75 ? 8.757 7.790 3.959 1.00 71.75 75 LEU A C 1
ATOM 613 O O . LEU A 1 75 ? 9.832 7.649 3.376 1.00 71.75 75 LEU A O 1
ATOM 617 N N . GLY A 1 76 ? 8.315 9.003 4.288 1.00 65.69 76 GLY A N 1
ATOM 618 C CA . GLY A 1 76 ? 9.107 10.210 4.120 1.00 65.69 76 GLY A CA 1
ATOM 619 C C . GLY A 1 76 ? 10.343 10.229 5.023 1.00 65.69 76 GLY A C 1
ATOM 620 O O . GLY A 1 76 ? 10.380 9.632 6.097 1.00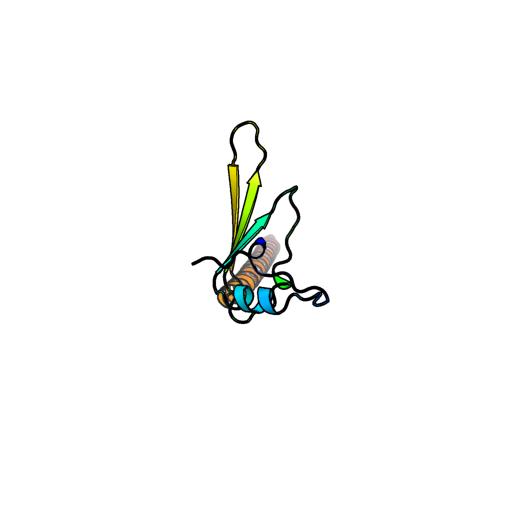 65.69 76 GLY A O 1
ATOM 621 N N . TRP A 1 77 ? 11.341 11.012 4.617 1.00 57.88 77 TRP A N 1
ATOM 622 C CA . TRP A 1 77 ? 12.594 11.234 5.353 1.00 57.88 77 TRP A CA 1
ATOM 623 C C . TRP A 1 77 ? 12.383 11.705 6.805 1.00 57.88 77 TRP A C 1
ATOM 625 O O . TRP A 1 77 ? 13.232 11.480 7.663 1.00 57.88 77 TRP A O 1
ATOM 635 N N . HIS A 1 78 ? 11.228 12.305 7.107 1.00 57.56 78 HIS A N 1
ATOM 636 C CA . HIS A 1 78 ? 10.856 12.693 8.467 1.00 57.56 78 HIS A CA 1
ATOM 637 C C . HIS A 1 78 ? 10.595 11.493 9.389 1.00 57.56 78 HIS A C 1
ATOM 639 O O . HIS A 1 78 ? 10.894 11.589 10.572 1.00 57.56 78 HIS A O 1
ATOM 645 N N . ALA A 1 79 ? 10.112 10.352 8.886 1.00 54.28 79 ALA A N 1
ATOM 646 C CA . ALA A 1 79 ? 9.905 9.159 9.711 1.00 54.28 79 ALA A CA 1
ATOM 647 C C . ALA A 1 79 ? 11.238 8.564 10.198 1.00 54.28 79 ALA A C 1
ATOM 649 O O . ALA A 1 79 ? 11.346 8.144 11.349 1.00 54.28 79 ALA A O 1
ATOM 650 N N . VAL A 1 80 ? 12.279 8.615 9.359 1.00 56.78 80 VAL A N 1
ATOM 651 C CA . VAL A 1 80 ? 13.651 8.245 9.744 1.00 56.78 80 VAL A CA 1
ATOM 652 C C .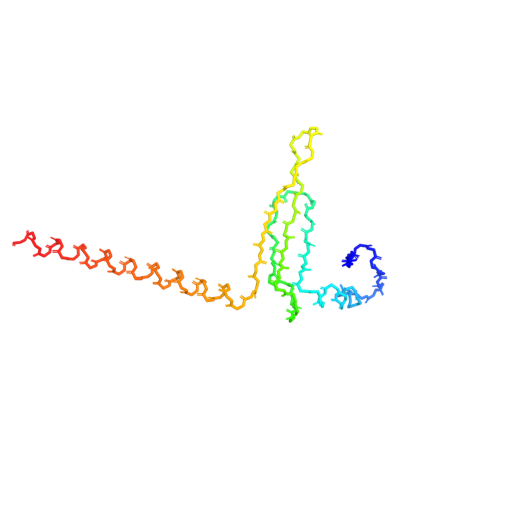 VAL A 1 80 ? 14.186 9.216 10.797 1.00 56.78 80 VAL A C 1
ATOM 654 O O . VAL A 1 80 ? 14.734 8.782 11.806 1.00 56.78 80 VAL A O 1
ATOM 657 N N . LEU A 1 81 ? 13.964 10.521 10.615 1.00 58.41 81 LEU A N 1
ATOM 658 C CA . LEU A 1 81 ? 14.388 11.542 11.575 1.00 58.41 81 LEU A CA 1
ATOM 659 C C . LEU A 1 81 ? 13.693 11.381 12.941 1.00 58.41 81 LEU A C 1
ATOM 661 O O . LEU A 1 81 ? 14.344 11.459 13.980 1.00 58.41 81 LEU A O 1
ATOM 665 N N . VAL A 1 82 ? 12.384 11.109 12.944 1.00 60.44 82 VAL A N 1
ATOM 666 C CA . VAL A 1 82 ? 11.584 10.869 14.157 1.00 60.44 82 VAL A CA 1
ATOM 667 C C . VAL A 1 82 ? 12.010 9.570 14.841 1.00 60.44 82 VAL A C 1
ATOM 669 O O . VAL A 1 82 ? 12.185 9.565 16.057 1.00 60.44 82 VAL A O 1
ATOM 672 N N . GLY A 1 83 ? 12.254 8.497 14.083 1.00 61.00 83 GLY A N 1
ATOM 673 C CA . GLY A 1 83 ? 12.762 7.233 14.622 1.00 61.00 83 GLY A CA 1
ATOM 674 C C . GLY A 1 83 ? 14.135 7.385 15.280 1.00 61.00 83 GLY A C 1
ATOM 675 O O . GLY A 1 83 ? 14.325 6.955 16.417 1.00 61.00 83 GLY A O 1
ATOM 676 N N . VAL A 1 84 ? 15.073 8.070 14.618 1.00 65.25 84 VAL A N 1
ATOM 677 C CA . VAL A 1 84 ? 16.398 8.383 15.184 1.00 65.25 84 VAL A CA 1
ATOM 678 C C . VAL A 1 84 ? 16.268 9.267 16.429 1.00 65.25 84 VAL A C 1
ATOM 680 O O . VAL A 1 84 ? 16.935 9.010 17.430 1.00 65.25 84 VAL A O 1
ATOM 683 N N . CYS A 1 85 ? 15.371 10.257 16.415 1.00 65.00 85 CYS A N 1
ATOM 684 C CA . CYS A 1 85 ? 15.126 11.132 17.561 1.00 65.00 85 CYS A CA 1
ATOM 685 C C . CYS A 1 85 ? 14.546 10.368 18.767 1.00 65.00 85 CYS A C 1
ATOM 687 O O . CYS A 1 85 ? 15.022 10.547 19.885 1.00 65.00 85 CYS A O 1
ATOM 689 N N . LEU A 1 86 ? 13.586 9.458 18.558 1.00 68.06 86 LEU A N 1
ATOM 690 C CA . LEU A 1 86 ? 13.009 8.610 19.614 1.00 68.06 86 LEU A CA 1
ATOM 691 C C . LEU A 1 86 ? 14.032 7.638 20.213 1.00 68.06 86 LEU A C 1
ATOM 693 O O . LEU A 1 86 ? 14.076 7.458 21.432 1.00 68.06 86 LEU A O 1
ATOM 697 N N . ILE A 1 87 ? 14.890 7.041 19.383 1.00 73.88 87 ILE A N 1
ATOM 698 C CA . ILE A 1 87 ? 15.992 6.190 19.855 1.00 73.88 87 ILE A CA 1
ATOM 699 C C . ILE A 1 87 ? 16.986 7.018 20.682 1.00 73.88 87 ILE A C 1
ATOM 701 O O . ILE A 1 87 ? 17.472 6.566 21.718 1.00 73.88 87 ILE A O 1
ATOM 705 N N . PHE A 1 88 ? 17.265 8.255 20.269 1.00 72.12 88 PHE A N 1
ATOM 706 C CA . PHE A 1 88 ? 18.164 9.139 21.005 1.00 72.12 88 PHE A CA 1
ATOM 707 C C . PHE A 1 88 ? 17.560 9.593 22.345 1.00 72.12 88 PHE A C 1
ATOM 709 O O . PHE A 1 88 ? 18.223 9.519 23.377 1.00 72.12 88 PHE A O 1
ATOM 716 N N . GLN A 1 89 ? 16.281 9.978 22.353 1.00 70.06 89 GLN A N 1
ATOM 717 C CA . GLN A 1 89 ? 15.528 10.363 23.553 1.00 70.06 89 GLN A CA 1
ATOM 718 C C . GLN A 1 89 ? 15.458 9.223 24.579 1.00 70.06 89 GLN A C 1
ATOM 720 O O . GLN A 1 89 ? 15.717 9.439 25.762 1.00 70.06 89 GLN A O 1
ATOM 725 N N . THR A 1 90 ? 15.171 7.996 24.137 1.00 73.06 90 THR A N 1
ATOM 726 C CA . THR A 1 90 ? 15.110 6.824 25.029 1.00 73.06 90 THR A CA 1
ATOM 727 C C . THR A 1 90 ? 16.477 6.478 25.618 1.00 73.06 90 THR A C 1
ATOM 729 O O . THR A 1 90 ? 16.566 6.166 26.806 1.00 73.06 90 THR A O 1
ATOM 732 N N . LYS A 1 91 ? 17.558 6.609 24.839 1.00 78.50 91 LYS A N 1
ATOM 733 C CA . LYS A 1 91 ? 18.925 6.350 25.316 1.00 78.50 91 LYS A CA 1
ATOM 734 C C . LYS A 1 91 ? 19.428 7.424 26.285 1.00 78.50 91 LYS A C 1
ATOM 736 O O . LYS A 1 91 ? 20.080 7.097 27.274 1.00 78.50 91 LYS A O 1
ATOM 741 N N . LEU A 1 92 ? 19.072 8.691 26.058 1.00 75.94 92 LEU A N 1
ATOM 742 C CA . LEU A 1 92 ? 19.313 9.770 27.020 1.00 75.94 92 LEU A CA 1
ATOM 743 C C . LEU A 1 92 ? 18.526 9.563 28.317 1.00 75.94 92 LEU A C 1
ATOM 745 O O . LEU A 1 92 ? 19.100 9.700 29.393 1.00 75.94 92 LEU A O 1
ATOM 749 N N . ALA A 1 93 ? 17.249 9.184 28.233 1.00 80.19 93 ALA A N 1
ATOM 750 C CA . ALA A 1 93 ? 16.431 8.908 29.410 1.00 80.19 93 ALA A CA 1
ATOM 751 C C . ALA A 1 93 ? 17.010 7.756 30.251 1.00 80.19 93 ALA A C 1
ATOM 753 O O . ALA A 1 93 ? 17.126 7.886 31.467 1.00 80.19 93 ALA A O 1
ATOM 754 N N . GLN A 1 94 ? 17.452 6.666 29.613 1.00 79.44 94 GLN A N 1
ATOM 755 C CA . GLN A 1 94 ? 18.121 5.554 30.300 1.00 79.44 94 GLN A CA 1
ATOM 756 C C . GLN A 1 94 ? 19.421 5.993 30.988 1.00 79.44 94 GLN A 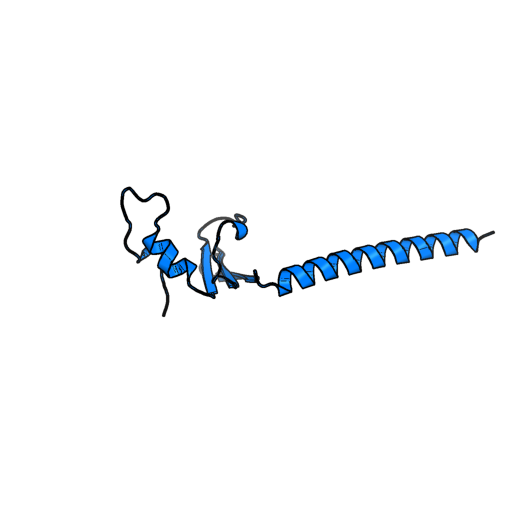C 1
ATOM 758 O O . GLN A 1 94 ? 19.642 5.644 32.147 1.00 79.44 94 GLN A O 1
ATOM 763 N N . ASN A 1 95 ? 20.245 6.803 30.318 1.00 78.56 95 ASN A N 1
ATOM 764 C CA . ASN A 1 95 ? 21.481 7.326 30.903 1.00 78.56 95 ASN A CA 1
ATOM 765 C C . ASN A 1 95 ? 21.214 8.256 32.097 1.00 78.56 95 ASN A C 1
ATOM 767 O O . ASN A 1 95 ? 21.919 8.184 33.100 1.00 78.56 95 ASN A O 1
ATOM 771 N N . MET A 1 96 ? 20.186 9.105 32.020 1.00 76.81 96 MET A N 1
ATOM 772 C CA . MET A 1 96 ? 19.801 9.986 33.127 1.00 76.81 96 MET A CA 1
ATOM 773 C C . MET A 1 96 ? 19.333 9.179 34.341 1.00 76.81 96 MET A C 1
ATOM 775 O O . MET A 1 96 ? 19.790 9.441 35.448 1.00 76.81 96 MET A O 1
ATOM 779 N N . ILE A 1 97 ? 18.507 8.148 34.130 1.00 78.31 97 ILE A N 1
ATOM 780 C CA . ILE A 1 97 ? 18.032 7.262 35.203 1.00 78.31 97 ILE A CA 1
ATOM 781 C C . ILE A 1 97 ? 19.203 6.533 35.876 1.00 78.31 97 ILE A C 1
ATOM 783 O O . ILE A 1 97 ? 19.257 6.472 37.104 1.00 78.31 97 ILE A O 1
ATOM 787 N N . GLN A 1 98 ? 20.169 6.024 35.102 1.00 74.00 98 GLN A N 1
ATOM 788 C CA . GLN A 1 98 ? 21.356 5.382 35.678 1.00 74.00 98 GLN A CA 1
ATOM 789 C C . GLN A 1 98 ? 22.198 6.359 36.503 1.00 74.00 98 GLN A C 1
ATOM 791 O O . GLN A 1 98 ? 22.625 6.020 37.606 1.00 74.00 98 GLN A O 1
ATOM 796 N N . ASN A 1 99 ? 22.390 7.587 36.019 1.00 72.69 99 ASN A N 1
ATOM 797 C CA . ASN A 1 99 ? 23.142 8.604 36.749 1.00 72.69 99 ASN A CA 1
ATOM 798 C C . ASN A 1 99 ? 22.440 9.030 38.050 1.00 72.69 99 ASN A C 1
ATOM 800 O O . ASN A 1 99 ? 23.114 9.213 39.062 1.00 72.69 99 ASN A O 1
ATOM 804 N N . THR A 1 100 ? 21.105 9.123 38.071 1.00 71.69 100 THR A N 1
ATOM 805 C CA . THR A 1 100 ? 20.342 9.408 39.300 1.00 71.69 100 THR A CA 1
ATOM 806 C C . THR A 1 100 ? 20.498 8.291 40.335 1.00 71.69 100 THR A C 1
ATOM 808 O O . THR A 1 100 ? 20.783 8.575 41.495 1.00 71.69 100 THR A O 1
ATOM 811 N N . GLN A 1 101 ? 20.424 7.023 39.917 1.00 72.38 101 GLN A N 1
ATOM 812 C CA . GLN A 1 101 ? 20.610 5.878 40.821 1.00 72.38 101 GLN A CA 1
ATOM 813 C C . GLN A 1 101 ? 22.032 5.798 41.403 1.00 72.38 101 GLN A C 1
ATOM 815 O O . GLN A 1 101 ? 22.218 5.395 42.552 1.00 72.38 101 GLN A O 1
ATOM 820 N N . ILE A 1 102 ? 23.051 6.196 40.634 1.00 71.38 102 ILE A N 1
ATOM 821 C CA . ILE A 1 102 ? 24.445 6.248 41.102 1.00 71.38 102 ILE A CA 1
ATOM 822 C C . ILE A 1 102 ? 24.633 7.357 42.148 1.00 71.38 102 ILE A C 1
ATOM 824 O O . ILE A 1 102 ? 25.326 7.149 43.144 1.00 71.38 102 ILE A O 1
ATOM 828 N N . LEU A 1 103 ? 23.999 8.516 41.956 1.00 66.00 103 LEU A N 1
ATOM 829 C CA . LEU A 1 103 ? 24.061 9.626 42.910 1.00 66.00 103 LEU A CA 1
ATOM 830 C C . LEU A 1 103 ? 23.364 9.281 44.233 1.00 66.00 103 LEU A C 1
ATOM 832 O O . LEU A 1 103 ? 23.939 9.517 45.294 1.00 66.00 103 LEU A O 1
ATOM 836 N N . GLU A 1 104 ? 22.188 8.650 44.196 1.00 72.88 104 GLU A N 1
ATOM 837 C CA . GLU A 1 104 ? 21.486 8.193 45.408 1.00 72.88 104 GLU A CA 1
ATOM 838 C C . GLU A 1 104 ? 22.315 7.171 46.201 1.00 72.88 104 GLU A C 1
ATOM 840 O O . GLU A 1 104 ? 22.427 7.256 47.427 1.00 72.88 104 GLU A O 1
ATOM 845 N N . LYS A 1 105 ? 22.991 6.250 45.503 1.00 68.88 105 LYS A N 1
ATOM 846 C CA . 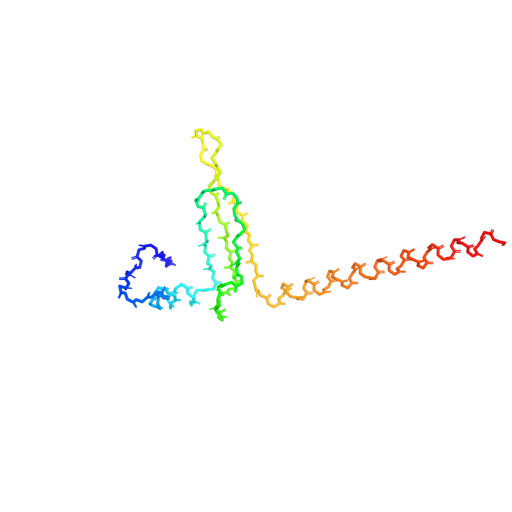LYS A 1 105 ? 23.846 5.236 46.131 1.00 68.88 105 LYS A CA 1
ATOM 847 C C . LYS A 1 105 ? 25.099 5.824 46.794 1.00 68.88 105 LYS A C 1
ATOM 849 O O . LYS A 1 105 ? 25.540 5.298 47.810 1.00 68.88 105 LYS A O 1
ATOM 854 N N . ASN A 1 106 ? 25.640 6.918 46.259 1.00 67.62 106 ASN A N 1
ATOM 855 C CA . ASN A 1 106 ? 26.822 7.599 46.804 1.00 67.62 106 ASN A CA 1
ATOM 856 C C . ASN A 1 106 ? 26.492 8.646 47.885 1.00 67.62 106 ASN A C 1
ATOM 858 O O . ASN A 1 106 ? 27.395 9.091 48.583 1.00 67.62 106 ASN A O 1
ATOM 862 N N . SER A 1 107 ? 25.221 9.036 48.025 1.00 59.16 107 SER A N 1
ATOM 863 C CA . SER A 1 107 ? 24.739 9.974 49.058 1.00 59.16 107 SER A CA 1
ATOM 864 C C . SER A 1 107 ? 24.300 9.276 50.354 1.00 59.16 107 SER A C 1
ATOM 866 O O . SER A 1 107 ? 23.952 9.938 51.325 1.00 59.16 107 SER A O 1
ATOM 868 N N . SER A 1 108 ? 24.267 7.940 50.344 1.00 58.44 108 SER A N 1
ATOM 869 C CA . SER A 1 108 ? 23.811 7.082 51.447 1.00 5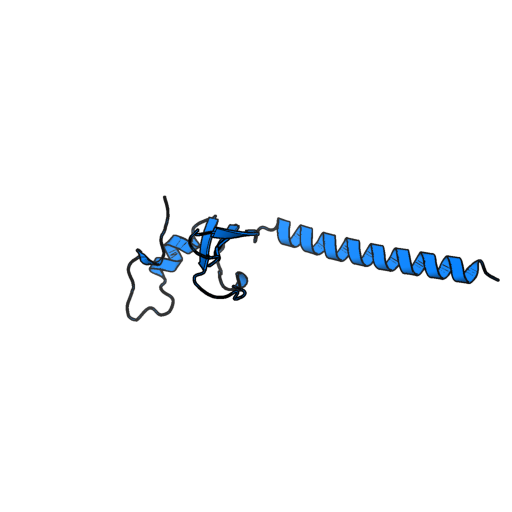8.44 108 SER A CA 1
ATOM 870 C C . SER A 1 108 ? 24.973 6.502 52.277 1.00 58.44 108 SER A C 1
ATOM 872 O O . SER A 1 108 ? 24.790 5.484 52.947 1.00 58.44 108 SER A O 1
ATOM 874 N N . VAL A 1 109 ? 26.165 7.108 52.188 1.00 52.84 109 VAL A N 1
ATOM 875 C CA . VAL A 1 109 ? 27.385 6.760 52.943 1.00 52.84 109 VAL A CA 1
ATOM 876 C C . VAL A 1 109 ? 27.762 7.915 53.856 1.00 52.84 109 VAL A C 1
ATOM 878 O O . VAL A 1 109 ? 27.733 9.065 53.366 1.00 52.84 109 VAL A O 1
#

Radius of gyration: 22.58 Å; chains: 1; bounding box: 52×27×72 Å

pLDDT: mean 81.1, std 10.72, range [52.84, 94.0]

InterPro domains:
  IPR000331 Rap/Ran-GAP domain [PF02145] (1-68)
  IPR000331 Rap/Ran-GAP domain [PS50085] (1-109)
  IPR035974 Rap/Ran-GAP superfamily [G3DSA:3.40.50.11210] (1-73)
  IPR035974 Rap/Ran-GAP superfamily [SSF111347] (1-65)
  IPR050989 Rap1/Ran GTPase-activating [PTHR15711] (1-65)

Organism: Thelohanellus kitauei (NCBI:txid669202)

Secondary structure (DSSP, 8-state):
----TTTSPP-TT-TT-HHHHHHHTT-SEEEEEE-SS-----GGG---SS--EEEEEEEEEETTEEEEEEEEEE-SHHHHHHHHHHHHHHHHHHHHHHHHHHHHHHS--

Foldseek 3Di:
DDLDLVPDDDDPPCPPRVVSCVVQLQAQEEEAEDEDDDDDDDPVVSDHPRHFKYKYWYWDPPDPDTDIDIDIDGPDPVVVVVVVVVVVVVVVVVVVVVVVVVVVVVVVD

Sequence (109 aa):
MFHVSTLLPYEEGSPVQVARKRHIGNDTVTIIFQEGPFEKIDVSSFVSNFQKVFILVRKVDNGPKVFYEYFILNLGWHAVLVGVCLIFQTKLAQNMIQNTQILEKNSSV